Protein AF-A0A7W6WH41-F1 (afdb_monomer)

Solvent-accessible surface area (backbone atoms only — not comparable to full-atom values): 5149 Å² total; per-residue (Å²): 135,81,66,87,85,62,82,72,86,82,82,90,84,88,77,54,72,64,59,52,41,54,36,10,62,72,40,39,61,70,57,38,48,46,72,73,73,53,80,89,87,79,76,94,64,94,71,76,80,66,77,51,41,83,69,54,75,69,56,48,54,53,52,53,53,53,50,52,51,54,54,50,60,61,57,74,73,109

Secondary structure (DSSP, 8-state):
---TT--SPP------HHHHHHHHHTT-HHHHHHHHH---S--SS-PPPPPPPPPPHHHHHHHHHHHHHHHHHHHTT-

Organism: NCBI:txid57676

Radius of gyration: 15.85 Å; Cα contacts (8 Å, |Δi|>4): 33; chains: 1; bounding box: 40×39×35 Å

pLDDT: mean 75.41, std 14.35, range [42.84, 92.62]

Sequence (78 aa):
MRDRGIKTLVNPIIHSRREVGDALHRGQHFFSDIRRDGIVIYEVDNQPLPAPRLLSAEQAGIVATVISMRVFLSRSAF

Nearest PDB structures (foldseek):
  4z17-assembly1_B  TM=2.726E-01  e=9.978E+00  Chloroflexus aurantiacus J-10-fl

Mean predicted aligned error: 10.2 Å

Foldseek 3Di:
DDDPPDPDDDDDDDDDLVVLLVCQQVQPPVSQCCLVPNDDPDDPDPDRRDHGDDDDPVRVVVNVVVVVVVVVVVVVVD

Struct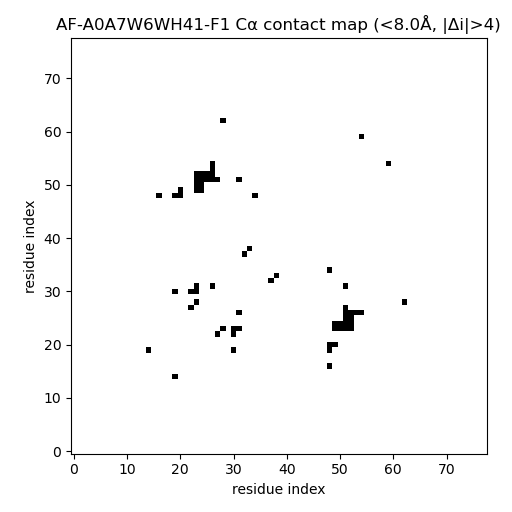ure (mmCIF, N/CA/C/O backbone):
data_AF-A0A7W6WH41-F1
#
_entry.id   AF-A0A7W6WH41-F1
#
loop_
_atom_site.group_PDB
_atom_site.id
_atom_site.type_symbol
_atom_site.label_atom_id
_atom_site.label_alt_id
_atom_site.label_comp_id
_atom_site.label_asym_id
_atom_site.label_entity_id
_atom_site.label_seq_id
_atom_site.pdbx_PDB_ins_code
_atom_site.Cartn_x
_atom_site.Cartn_y
_atom_site.Cartn_z
_atom_site.occupancy
_atom_site.B_iso_or_equiv
_atom_site.auth_seq_id
_atom_site.auth_comp_id
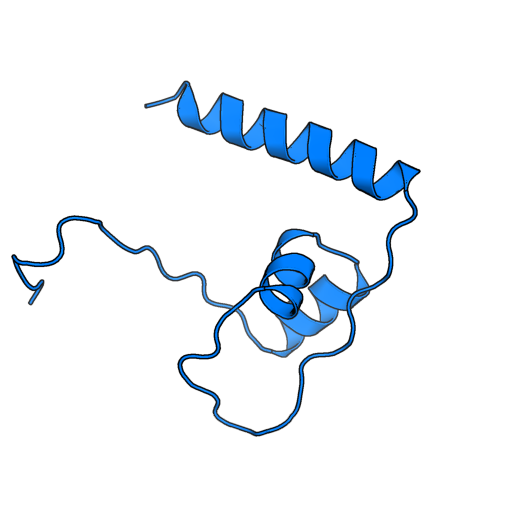_atom_site.auth_asym_id
_atom_site.auth_atom_id
_atom_site.pdbx_PDB_model_num
ATOM 1 N N . MET A 1 1 ? -22.485 6.026 13.585 1.00 52.75 1 MET A N 1
ATOM 2 C CA . MET A 1 1 ? -21.957 6.390 14.921 1.00 52.75 1 MET A CA 1
ATOM 3 C C . MET A 1 1 ? -20.456 6.155 14.920 1.00 52.75 1 MET A C 1
ATOM 5 O O . MET A 1 1 ? -20.043 5.105 14.453 1.00 52.75 1 MET A O 1
ATOM 9 N N . ARG A 1 2 ? -19.649 7.127 15.364 1.00 63.91 2 ARG A N 1
ATOM 10 C CA . ARG A 1 2 ? -18.210 6.929 15.610 1.00 63.91 2 ARG A CA 1
ATOM 11 C C . ARG A 1 2 ? -18.037 6.422 17.040 1.00 63.91 2 ARG A C 1
ATOM 13 O O . ARG A 1 2 ? -18.645 6.993 17.945 1.00 63.91 2 ARG A O 1
ATOM 20 N N . ASP A 1 3 ? -17.240 5.379 17.232 1.00 71.69 3 ASP A N 1
ATOM 21 C CA . ASP A 1 3 ? -16.829 4.962 18.570 1.00 71.69 3 ASP A CA 1
ATOM 22 C C . ASP A 1 3 ? -15.885 6.026 19.152 1.00 71.69 3 ASP A C 1
ATOM 24 O O . ASP A 1 3 ? -14.893 6.400 18.522 1.00 71.69 3 ASP A O 1
ATOM 28 N N . ARG A 1 4 ? -16.209 6.548 20.340 1.00 70.81 4 ARG A N 1
ATOM 29 C CA . ARG A 1 4 ? -15.406 7.572 21.027 1.00 70.81 4 ARG A CA 1
ATOM 30 C C . ARG A 1 4 ? -14.059 7.029 21.526 1.00 70.81 4 ARG A C 1
ATOM 32 O O . ARG A 1 4 ? -13.205 7.831 21.898 1.00 70.81 4 ARG A O 1
ATOM 39 N N . GLY A 1 5 ? -13.854 5.708 21.521 1.00 75.56 5 GLY A N 1
ATOM 40 C CA . GLY A 1 5 ? -12.582 5.071 21.868 1.00 75.56 5 GLY A CA 1
ATOM 41 C C . GLY A 1 5 ? -11.502 5.155 20.782 1.00 75.56 5 GLY A C 1
ATOM 42 O O . GLY A 1 5 ? -10.314 5.111 21.103 1.00 75.56 5 GLY A O 1
ATOM 43 N N . ILE A 1 6 ? -11.873 5.329 19.506 1.00 74.75 6 ILE A N 1
ATOM 44 C CA . ILE A 1 6 ? -10.908 5.413 18.400 1.00 74.75 6 ILE A CA 1
ATOM 45 C C . ILE A 1 6 ? -10.546 6.879 18.149 1.00 74.75 6 ILE A C 1
ATOM 47 O O . ILE A 1 6 ? -11.257 7.617 17.470 1.00 74.75 6 ILE A O 1
ATOM 51 N N . LYS A 1 7 ? -9.418 7.304 18.730 1.00 77.00 7 LYS A N 1
ATOM 52 C CA . LYS A 1 7 ? -8.922 8.690 18.644 1.00 77.00 7 LYS A CA 1
ATOM 53 C C . LYS A 1 7 ? -8.426 9.071 17.248 1.00 77.00 7 LYS A C 1
ATOM 55 O O . LYS A 1 7 ? -8.522 10.235 16.867 1.00 77.00 7 LYS A O 1
ATOM 60 N N . THR A 1 8 ? -7.891 8.111 16.497 1.00 80.31 8 THR A N 1
ATOM 61 C CA . THR A 1 8 ? -7.303 8.361 15.177 1.00 80.31 8 THR A CA 1
ATOM 62 C C . THR A 1 8 ? -8.345 8.154 14.090 1.00 80.31 8 THR A C 1
ATOM 64 O O . THR A 1 8 ? -8.895 7.064 13.941 1.00 80.31 8 THR A O 1
ATOM 67 N N . LEU A 1 9 ? -8.594 9.192 13.293 1.00 78.94 9 LEU A N 1
ATOM 68 C CA . LEU A 1 9 ? -9.425 9.067 12.102 1.00 78.94 9 LEU A CA 1
ATOM 69 C C . LEU A 1 9 ? -8.687 8.236 11.049 1.00 78.94 9 LEU A C 1
ATOM 71 O O . LEU A 1 9 ? -7.566 8.565 10.667 1.00 78.94 9 LEU A O 1
ATOM 75 N N . VAL A 1 10 ? -9.332 7.177 10.568 1.00 80.31 10 VAL A N 1
ATOM 76 C CA . VAL A 1 10 ? -8.842 6.376 9.443 1.00 80.31 10 VAL A CA 1
ATOM 77 C C . VAL A 1 10 ? -9.500 6.857 8.153 1.00 80.31 10 VAL A C 1
ATOM 79 O O . VAL A 1 10 ? -10.711 7.078 8.118 1.00 80.31 10 VAL A O 1
ATOM 82 N N . ASN A 1 11 ? -8.703 7.029 7.099 1.00 82.56 11 ASN A N 1
ATOM 83 C CA . ASN A 1 11 ? -9.203 7.329 5.761 1.00 82.56 11 ASN A CA 1
ATOM 84 C C . ASN A 1 11 ? -9.006 6.094 4.867 1.00 82.56 11 ASN A C 1
ATOM 86 O O . ASN A 1 11 ? -7.855 5.748 4.591 1.00 82.56 11 ASN A O 1
ATOM 90 N N . PRO A 1 12 ? -10.077 5.399 4.447 1.00 82.06 12 PRO A N 1
ATOM 91 C CA . PRO A 1 12 ? -9.938 4.240 3.580 1.00 82.06 12 PRO A CA 1
ATOM 92 C C . PRO A 1 12 ? -9.491 4.661 2.175 1.00 82.06 12 PRO A C 1
ATOM 94 O O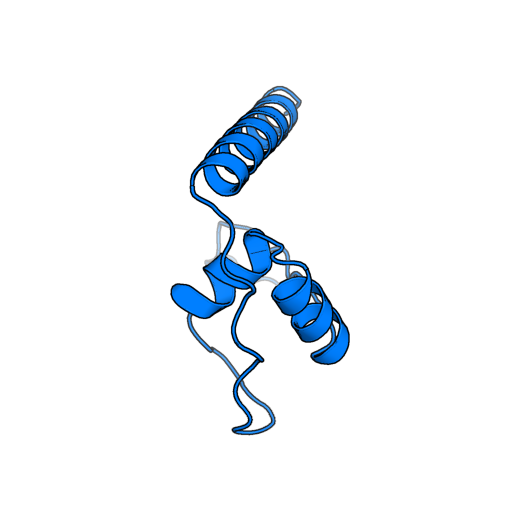 . PRO A 1 12 ? -9.984 5.637 1.613 1.00 82.06 12 PRO A O 1
ATOM 97 N N . ILE A 1 13 ? -8.584 3.880 1.591 1.00 84.56 13 ILE A N 1
ATOM 98 C CA . ILE A 1 13 ? -8.181 3.997 0.187 1.00 84.56 13 ILE A CA 1
ATOM 99 C C . ILE A 1 13 ? -8.845 2.841 -0.563 1.00 84.56 13 ILE A C 1
ATOM 101 O O . ILE A 1 13 ? -8.625 1.680 -0.222 1.00 84.56 13 ILE A O 1
ATOM 105 N N . ILE A 1 14 ? -9.679 3.154 -1.556 1.00 88.31 14 ILE A N 1
ATOM 106 C CA . ILE A 1 14 ? -10.505 2.171 -2.269 1.00 88.31 14 ILE A CA 1
ATOM 107 C C . ILE A 1 14 ? -10.017 2.064 -3.713 1.00 88.31 14 ILE A C 1
ATOM 109 O O . ILE A 1 14 ? -9.981 3.061 -4.429 1.00 88.31 14 ILE A O 1
ATOM 113 N N . HIS A 1 15 ? -9.683 0.846 -4.139 1.00 88.56 15 HIS A N 1
ATOM 114 C CA . HIS A 1 15 ? -9.303 0.519 -5.513 1.00 88.56 15 HIS A CA 1
ATOM 115 C C . HIS A 1 15 ? -9.893 -0.828 -5.922 1.00 88.56 15 HIS A C 1
ATOM 117 O O . HIS A 1 15 ? -10.054 -1.731 -5.100 1.00 88.56 15 HIS A O 1
ATOM 123 N N . SER A 1 16 ? -10.178 -0.983 -7.210 1.00 90.00 16 SER A N 1
ATOM 124 C CA . SER A 1 16 ? -10.512 -2.278 -7.790 1.00 90.00 16 SER A CA 1
ATOM 125 C C . SER A 1 16 ? -9.276 -3.176 -7.889 1.00 90.00 16 SER A C 1
ATOM 127 O O . SER A 1 16 ? -8.142 -2.715 -8.039 1.00 90.00 16 SER A O 1
ATOM 129 N N . ARG A 1 17 ? -9.498 -4.495 -7.905 1.00 88.06 17 ARG A N 1
ATOM 130 C CA . ARG A 1 17 ? -8.427 -5.483 -8.112 1.00 88.06 17 ARG A CA 1
ATOM 131 C C . ARG A 1 17 ? -7.657 -5.247 -9.418 1.00 88.06 17 ARG A C 1
ATOM 133 O O . ARG A 1 17 ? -6.444 -5.441 -9.448 1.00 88.06 17 ARG A O 1
ATOM 140 N N . ARG A 1 18 ? -8.345 -4.816 -10.485 1.00 90.12 18 ARG A N 1
ATOM 141 C CA . ARG A 1 18 ? -7.717 -4.507 -11.781 1.00 90.12 18 ARG A CA 1
ATOM 142 C C . ARG A 1 18 ? -6.757 -3.325 -11.661 1.00 90.12 18 ARG A C 1
ATOM 144 O O . ARG A 1 18 ? -5.613 -3.448 -12.074 1.00 90.12 18 ARG A O 1
ATOM 151 N N . GLU A 1 19 ? -7.186 -2.227 -11.043 1.00 92.00 19 GLU A N 1
ATOM 152 C CA . GLU A 1 19 ? -6.341 -1.037 -10.862 1.00 92.00 19 GLU A CA 1
ATOM 153 C C . GLU A 1 19 ? -5.094 -1.340 -10.028 1.00 92.00 19 GLU A C 1
ATOM 155 O O . GLU A 1 19 ? -3.994 -0.925 -10.396 1.00 92.00 19 GLU A O 1
ATOM 160 N N . VAL A 1 20 ? -5.254 -2.106 -8.942 1.00 90.00 20 VAL A N 1
ATOM 161 C CA . VAL A 1 20 ? -4.131 -2.570 -8.114 1.00 90.00 20 VAL A CA 1
ATOM 162 C C . VAL A 1 20 ? -3.196 -3.455 -8.935 1.00 90.00 20 VAL A C 1
ATOM 164 O O . VAL A 1 20 ? -1.981 -3.273 -8.899 1.00 90.00 20 VAL A O 1
ATOM 167 N N . GLY A 1 21 ? -3.752 -4.381 -9.719 1.00 90.19 21 GLY A N 1
ATOM 168 C CA . GLY A 1 21 ? -2.981 -5.231 -10.619 1.00 90.19 21 GLY A CA 1
ATOM 169 C C . GLY A 1 21 ? -2.151 -4.420 -11.611 1.00 90.19 21 GLY A C 1
ATOM 170 O O . GLY A 1 21 ? -0.945 -4.631 -11.721 1.00 90.19 21 GLY A O 1
ATOM 171 N N . ASP A 1 22 ? -2.753 -3.448 -12.289 1.00 92.62 22 ASP A N 1
ATOM 172 C CA . ASP A 1 22 ? -2.051 -2.593 -13.247 1.00 92.62 22 ASP A CA 1
ATOM 173 C C . ASP A 1 22 ? -0.977 -1.730 -12.566 1.00 92.62 22 ASP A C 1
ATOM 175 O O . ASP A 1 22 ? 0.105 -1.511 -13.115 1.00 92.62 22 ASP A O 1
ATOM 179 N N . ALA A 1 23 ? -1.244 -1.246 -11.350 1.00 88.75 23 ALA A N 1
ATOM 180 C CA . ALA A 1 23 ? -0.279 -0.484 -10.566 1.00 88.75 23 ALA A CA 1
ATOM 181 C C . ALA A 1 23 ? 0.938 -1.332 -10.159 1.00 88.75 23 ALA A C 1
ATOM 183 O O . ALA A 1 23 ? 2.071 -0.854 -10.257 1.00 88.75 23 ALA A O 1
ATOM 184 N N . LEU A 1 24 ? 0.720 -2.597 -9.788 1.00 89.06 24 LEU A N 1
ATOM 185 C CA . LEU A 1 24 ? 1.779 -3.564 -9.488 1.00 89.06 24 LEU A CA 1
ATOM 186 C C . LEU A 1 24 ? 2.634 -3.866 -10.727 1.00 89.06 24 LEU A C 1
ATOM 188 O O . LEU A 1 24 ? 3.862 -3.836 -10.637 1.00 89.06 24 LEU A O 1
ATOM 192 N N . HIS A 1 25 ? 2.021 -4.047 -11.902 1.00 89.12 25 HIS A N 1
ATOM 193 C CA . HIS A 1 25 ? 2.755 -4.223 -13.166 1.00 89.12 25 HIS A CA 1
ATOM 194 C C . HIS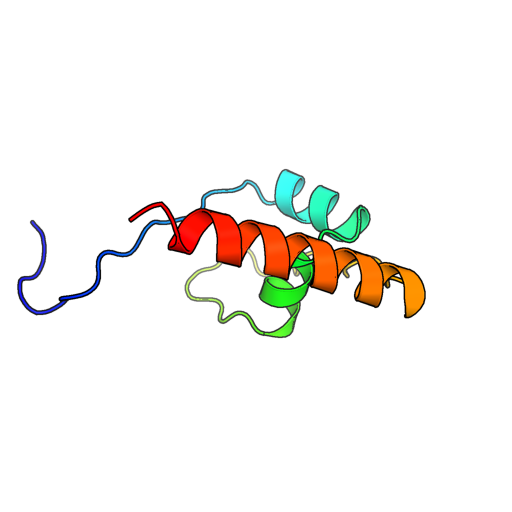 A 1 25 ? 3.577 -2.986 -13.553 1.00 89.12 25 HIS A C 1
ATOM 196 O O . HIS A 1 25 ? 4.667 -3.104 -14.115 1.00 89.12 25 HIS A O 1
ATOM 202 N N . ARG A 1 26 ? 3.088 -1.783 -13.228 1.00 86.75 26 ARG A N 1
ATOM 203 C CA . ARG A 1 26 ? 3.840 -0.530 -13.407 1.00 86.75 26 ARG A CA 1
ATOM 204 C C . ARG A 1 26 ? 4.934 -0.317 -12.357 1.00 86.75 26 ARG A C 1
ATOM 206 O O . ARG A 1 26 ? 5.723 0.609 -12.512 1.00 86.75 26 ARG A O 1
ATOM 213 N N . GLY A 1 27 ? 5.000 -1.149 -11.317 1.00 83.94 27 GLY A N 1
ATOM 214 C CA . GLY A 1 27 ? 5.967 -1.008 -10.228 1.00 83.94 27 GLY A CA 1
ATOM 215 C C . GLY A 1 27 ? 5.664 0.173 -9.306 1.00 83.94 27 GLY A C 1
ATOM 216 O O . GLY A 1 27 ? 6.583 0.773 -8.755 1.00 83.94 27 GLY A O 1
ATOM 217 N N . GLN A 1 28 ? 4.392 0.554 -9.144 1.00 84.69 28 GLN A N 1
ATOM 218 C CA . GLN A 1 28 ? 4.035 1.611 -8.199 1.00 84.69 28 GLN A CA 1
ATOM 219 C C . GLN A 1 28 ? 4.334 1.166 -6.765 1.00 84.69 28 GLN A C 1
ATOM 221 O O . GLN A 1 28 ? 3.677 0.270 -6.235 1.00 84.69 28 GLN A O 1
ATOM 226 N N . HIS A 1 29 ? 5.304 1.838 -6.142 1.00 82.69 29 HIS A N 1
ATOM 227 C CA . HIS A 1 29 ? 5.841 1.503 -4.819 1.00 82.69 29 HIS A CA 1
ATOM 228 C C . HIS A 1 29 ? 4.757 1.271 -3.757 1.00 82.69 29 HIS A C 1
ATOM 230 O O . HIS A 1 29 ? 4.805 0.265 -3.064 1.00 82.69 29 HIS A O 1
ATOM 236 N N . PHE A 1 30 ? 3.742 2.140 -3.689 1.00 84.81 30 PHE A N 1
ATOM 237 C CA . PHE A 1 30 ? 2.703 2.087 -2.663 1.00 84.81 30 PHE A CA 1
ATOM 238 C C . PHE A 1 30 ? 1.986 0.731 -2.640 1.00 84.81 30 PHE A C 1
ATOM 240 O O . PHE A 1 30 ? 1.855 0.105 -1.592 1.00 84.81 30 PHE A O 1
ATOM 247 N N . PHE A 1 31 ? 1.579 0.233 -3.809 1.00 87.12 31 PHE A N 1
ATOM 248 C CA . PHE A 1 31 ? 0.912 -1.064 -3.916 1.00 87.12 31 PHE A CA 1
ATOM 249 C C . PHE A 1 31 ? 1.887 -2.232 -3.759 1.00 87.12 31 PHE A C 1
ATOM 251 O O . PHE A 1 31 ? 1.507 -3.271 -3.221 1.00 87.12 31 PHE A O 1
ATOM 258 N N . SER A 1 32 ? 3.142 -2.067 -4.188 1.00 87.56 32 SER A N 1
ATOM 259 C CA . SER A 1 32 ? 4.195 -3.062 -3.965 1.00 87.56 32 SER A CA 1
ATOM 260 C C . SER A 1 32 ? 4.469 -3.283 -2.474 1.00 87.56 32 SER A C 1
ATOM 262 O O . SER A 1 32 ? 4.574 -4.431 -2.048 1.00 87.56 32 SER A O 1
ATOM 264 N N . ASP A 1 33 ? 4.532 -2.211 -1.681 1.00 86.44 33 ASP A N 1
ATOM 265 C CA . ASP A 1 33 ? 4.749 -2.279 -0.234 1.00 86.44 33 ASP A CA 1
ATOM 266 C C . ASP A 1 33 ? 3.531 -2.875 0.481 1.00 86.44 33 ASP A C 1
ATOM 268 O O . ASP A 1 33 ? 3.692 -3.758 1.316 1.00 86.44 33 ASP A O 1
ATOM 272 N N . ILE A 1 34 ? 2.306 -2.502 0.089 1.00 86.62 34 ILE A N 1
ATOM 273 C CA . ILE A 1 34 ? 1.084 -3.132 0.624 1.00 86.62 34 ILE A CA 1
ATOM 274 C C . ILE A 1 34 ? 1.059 -4.633 0.334 1.00 86.62 34 ILE A C 1
ATOM 276 O O . ILE A 1 34 ? 0.684 -5.417 1.197 1.00 86.62 34 ILE A O 1
ATOM 280 N N . ARG A 1 35 ? 1.460 -5.066 -0.863 1.00 87.00 35 ARG A N 1
ATOM 281 C CA . ARG A 1 35 ? 1.514 -6.497 -1.186 1.00 87.00 35 ARG A CA 1
ATOM 282 C C . ARG A 1 35 ? 2.568 -7.235 -0.349 1.00 87.00 35 ARG A C 1
ATOM 284 O O . ARG A 1 35 ? 2.367 -8.402 -0.031 1.00 87.00 35 ARG A O 1
ATOM 291 N N . ARG A 1 36 ? 3.704 -6.592 -0.060 1.00 85.88 36 ARG A N 1
ATOM 292 C CA . ARG A 1 36 ? 4.818 -7.200 0.682 1.00 85.88 36 ARG A CA 1
ATOM 293 C C . ARG A 1 36 ? 4.544 -7.256 2.187 1.00 85.88 36 ARG A C 1
ATOM 295 O O . ARG A 1 36 ? 4.754 -8.302 2.789 1.00 85.88 36 ARG A O 1
ATOM 302 N N . ASP A 1 37 ? 4.077 -6.148 2.758 1.00 87.25 37 ASP A N 1
ATOM 303 C CA . ASP A 1 37 ? 4.030 -5.919 4.208 1.00 87.25 37 ASP A CA 1
ATOM 304 C C . ASP A 1 37 ? 2.594 -5.761 4.750 1.00 87.25 37 ASP A C 1
ATOM 306 O O . ASP A 1 37 ? 2.387 -5.640 5.958 1.00 87.25 37 ASP A O 1
ATOM 310 N N . GLY A 1 38 ? 1.588 -5.708 3.873 1.00 86.44 38 GLY A N 1
ATOM 311 C CA . GLY A 1 38 ? 0.194 -5.493 4.253 1.00 86.44 38 GLY A CA 1
ATOM 312 C C . GLY A 1 38 ? -0.444 -6.698 4.941 1.00 86.44 38 GLY A C 1
ATOM 313 O O . GLY A 1 38 ? -0.105 -7.852 4.687 1.00 86.44 38 GLY A O 1
ATOM 314 N N . ILE A 1 39 ? -1.425 -6.412 5.799 1.00 87.56 39 ILE A N 1
ATOM 315 C CA . ILE A 1 39 ? -2.238 -7.419 6.489 1.00 87.56 39 ILE A CA 1
ATOM 316 C C . ILE A 1 39 ? -3.607 -7.475 5.818 1.00 87.56 39 ILE A C 1
ATOM 318 O O . ILE A 1 39 ? -4.310 -6.465 5.730 1.00 87.56 39 ILE A O 1
ATOM 322 N N . VAL A 1 40 ? -3.998 -8.666 5.371 1.00 85.50 40 VAL A N 1
ATOM 323 C CA . VAL A 1 40 ? -5.331 -8.910 4.819 1.00 85.50 40 VAL A CA 1
ATOM 324 C C . VAL A 1 40 ? -6.344 -8.963 5.957 1.00 85.50 40 VAL A C 1
ATOM 326 O O . VAL A 1 40 ? -6.241 -9.789 6.861 1.00 85.50 40 VAL A O 1
ATOM 329 N N . ILE A 1 41 ? -7.334 -8.074 5.903 1.00 85.81 41 ILE A N 1
ATOM 330 C CA . ILE A 1 41 ? -8.431 -8.020 6.881 1.00 85.81 41 ILE A CA 1
ATOM 331 C C . ILE A 1 41 ? -9.682 -8.717 6.324 1.00 85.81 41 ILE A C 1
ATOM 333 O O . ILE A 1 41 ? -10.479 -9.263 7.083 1.00 85.81 41 ILE A O 1
ATOM 337 N N . TYR A 1 42 ? -9.858 -8.706 5.000 1.00 83.81 42 TYR A N 1
ATOM 338 C CA . TYR A 1 42 ? -10.983 -9.329 4.310 1.00 83.81 42 TYR A CA 1
ATOM 339 C C . TYR A 1 42 ? -10.645 -9.580 2.834 1.00 83.81 42 TYR A C 1
ATOM 341 O O . TYR A 1 42 ? -10.102 -8.693 2.175 1.00 83.81 42 TYR A O 1
ATOM 349 N N . GLU A 1 43 ? -11.016 -10.750 2.313 1.00 81.56 43 GLU A N 1
ATOM 350 C CA . GLU A 1 43 ? -10.869 -11.136 0.906 1.00 81.56 43 GLU A CA 1
ATOM 351 C C . GLU A 1 43 ? -12.148 -11.820 0.408 1.00 81.56 43 GLU A C 1
ATOM 353 O O . GLU A 1 43 ? -12.765 -12.613 1.119 1.00 81.56 43 GLU A O 1
ATOM 358 N N . VAL A 1 44 ? -12.563 -11.479 -0.817 1.00 79.75 44 VAL A N 1
AT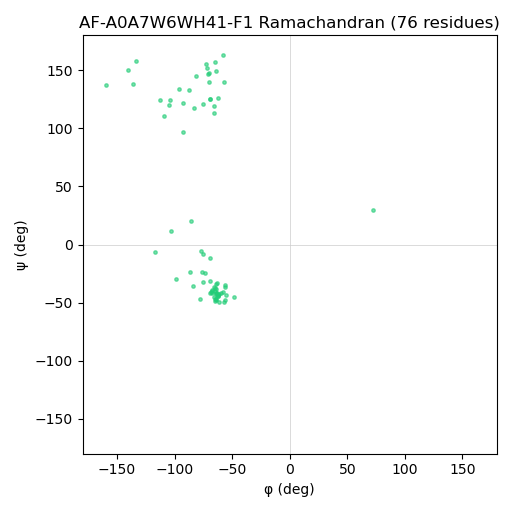OM 359 C CA . VAL A 1 44 ? -13.746 -12.074 -1.467 1.00 79.75 44 VAL A CA 1
ATOM 360 C C . VAL A 1 44 ? -13.389 -13.398 -2.143 1.00 79.75 44 VAL A C 1
ATOM 362 O O . VAL A 1 44 ? -14.196 -14.324 -2.155 1.00 79.75 44 VAL A O 1
ATOM 365 N N . ASP A 1 45 ? -12.183 -13.488 -2.703 1.00 83.06 45 ASP A N 1
ATOM 366 C CA . ASP A 1 45 ? -11.644 -14.683 -3.340 1.00 83.06 45 ASP A CA 1
ATOM 367 C C . ASP A 1 45 ? -10.206 -14.943 -2.871 1.00 83.06 45 ASP A C 1
ATOM 369 O O . ASP A 1 45 ? -9.513 -14.035 -2.422 1.00 83.06 45 ASP A O 1
ATOM 373 N N . ASN A 1 46 ? -9.753 -16.194 -2.988 1.00 80.56 46 ASN A N 1
ATOM 374 C CA . ASN A 1 46 ? -8.393 -16.602 -2.617 1.00 80.56 46 ASN A CA 1
ATOM 375 C C . ASN A 1 46 ? -7.382 -16.386 -3.763 1.00 80.56 46 ASN A C 1
ATOM 377 O O . ASN A 1 46 ? -6.354 -17.065 -3.813 1.00 80.56 46 ASN A O 1
ATOM 381 N N . GLN A 1 47 ? -7.676 -15.523 -4.747 1.00 83.81 47 GLN A N 1
ATOM 382 C CA . GLN A 1 47 ? -6.745 -15.283 -5.849 1.00 83.81 47 GLN A CA 1
ATOM 383 C C . GLN A 1 47 ? -5.702 -14.247 -5.423 1.00 83.81 47 GLN A C 1
ATOM 385 O O . GLN A 1 47 ? -6.042 -13.077 -5.222 1.00 83.81 47 GLN A O 1
ATOM 390 N N . PRO A 1 48 ? -4.405 -14.595 -5.371 1.00 83.00 48 PRO A N 1
ATOM 391 C CA . PRO A 1 48 ? -3.388 -13.629 -4.985 1.00 83.00 48 PRO A CA 1
ATOM 392 C C . PRO A 1 48 ? -3.319 -12.489 -6.008 1.00 83.00 48 PRO A C 1
ATOM 394 O O . PRO A 1 48 ? -3.580 -12.677 -7.201 1.00 83.00 48 PRO A O 1
ATOM 397 N N . LEU A 1 49 ? -2.958 -11.283 -5.567 1.00 85.19 49 LEU A N 1
ATOM 398 C CA . LEU A 1 49 ? -2.620 -10.185 -6.482 1.00 85.19 49 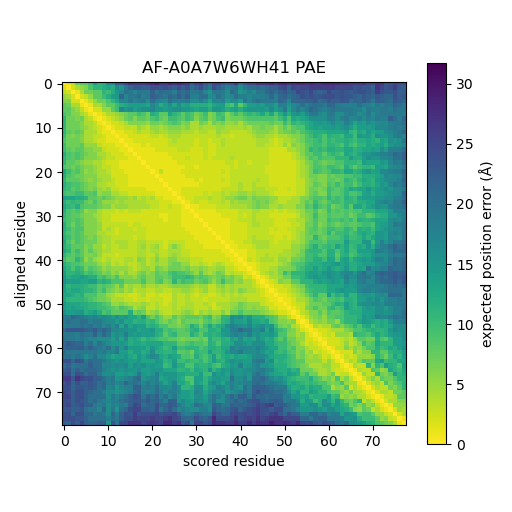LEU A CA 1
ATOM 399 C C . LEU A 1 49 ? -1.449 -10.608 -7.413 1.00 85.19 49 LEU A C 1
ATOM 401 O O . LEU A 1 49 ? -0.701 -11.537 -7.075 1.00 85.19 49 LEU A O 1
ATOM 405 N N . PRO A 1 50 ? -1.194 -9.924 -8.539 1.00 86.75 50 PRO A N 1
ATOM 406 C CA . PRO A 1 50 ? -0.007 -10.177 -9.365 1.00 86.75 50 PRO A CA 1
ATOM 407 C C . PRO A 1 50 ? 1.286 -9.692 -8.693 1.00 86.75 50 PRO A C 1
ATOM 409 O O . PRO A 1 50 ? 1.280 -8.692 -7.976 1.00 86.75 50 PRO A O 1
ATOM 412 N N . ALA A 1 51 ? 2.408 -10.381 -8.921 1.00 84.12 51 ALA A N 1
ATOM 413 C CA . ALA A 1 51 ? 3.707 -9.948 -8.400 1.00 84.12 51 ALA A CA 1
ATOM 414 C C . ALA A 1 51 ? 4.042 -8.516 -8.873 1.00 84.12 51 ALA A C 1
ATOM 416 O O . ALA A 1 51 ? 3.757 -8.176 -10.024 1.00 84.12 51 ALA A O 1
ATOM 417 N N . PRO A 1 52 ? 4.626 -7.666 -8.010 1.00 83.25 52 PRO A N 1
ATOM 418 C CA . PRO A 1 52 ? 5.001 -6.323 -8.402 1.00 83.25 52 PRO A CA 1
ATOM 419 C C . PRO A 1 52 ? 6.177 -6.401 -9.370 1.00 83.25 52 PRO A C 1
ATOM 421 O O . PRO A 1 52 ? 7.047 -7.269 -9.250 1.00 83.25 52 PRO A O 1
ATOM 424 N N . ARG A 1 53 ? 6.243 -5.458 -10.309 1.00 84.31 53 ARG A N 1
ATOM 425 C CA . ARG A 1 53 ? 7.439 -5.284 -11.128 1.00 84.31 53 ARG A CA 1
ATOM 426 C C . ARG A 1 53 ? 8.616 -4.912 -10.227 1.00 84.31 53 ARG A C 1
ATOM 428 O O . ARG A 1 53 ? 8.549 -3.933 -9.487 1.00 84.31 53 ARG A O 1
ATOM 435 N N . LEU A 1 54 ? 9.699 -5.678 -10.333 1.00 73.81 54 LEU A N 1
ATOM 436 C CA . LEU A 1 54 ? 10.966 -5.361 -9.686 1.00 73.81 54 LEU A CA 1
ATOM 437 C C . LEU A 1 54 ? 11.529 -4.076 -10.307 1.00 73.81 54 LEU A C 1
ATOM 439 O O . LEU A 1 54 ? 11.762 -4.013 -11.516 1.00 73.81 54 LEU A O 1
ATOM 443 N N . LEU A 1 55 ? 11.706 -3.046 -9.481 1.00 69.38 55 LEU A N 1
ATOM 444 C CA . LEU A 1 55 ? 12.427 -1.833 -9.859 1.00 69.38 55 LEU A CA 1
ATOM 445 C C . LEU A 1 55 ? 13.933 -2.088 -9.727 1.00 69.38 55 LEU A C 1
ATOM 447 O O . LEU A 1 55 ? 14.360 -2.807 -8.821 1.00 69.38 55 LEU A O 1
ATOM 451 N N . SER A 1 56 ? 14.747 -1.497 -10.604 1.00 72.31 56 SER A N 1
ATOM 452 C CA . SER A 1 56 ? 16.200 -1.485 -10.396 1.00 72.31 56 SER A CA 1
ATOM 453 C C . SER A 1 56 ? 16.554 -0.672 -9.140 1.00 72.31 56 SER A C 1
ATOM 455 O O . SER A 1 56 ? 15.788 0.197 -8.717 1.00 72.31 56 SER A O 1
ATOM 457 N N . ALA A 1 57 ? 17.724 -0.918 -8.540 1.00 68.56 57 ALA A N 1
ATOM 458 C CA . ALA A 1 57 ? 18.175 -0.180 -7.352 1.00 68.56 57 ALA A CA 1
ATOM 459 C C . ALA A 1 57 ? 18.207 1.348 -7.577 1.00 68.56 57 ALA A C 1
ATOM 461 O O . ALA A 1 57 ? 17.853 2.121 -6.689 1.00 68.56 57 ALA A O 1
ATOM 462 N N . GLU A 1 58 ? 18.551 1.778 -8.793 1.00 70.50 58 GLU A N 1
ATOM 463 C CA . GLU A 1 58 ? 18.519 3.180 -9.222 1.00 70.50 58 GLU A CA 1
ATOM 464 C C . GLU A 1 58 ? 17.089 3.748 -9.230 1.00 70.50 58 GLU A C 1
ATOM 466 O O . GLU A 1 58 ? 16.826 4.808 -8.659 1.00 70.50 58 GLU A O 1
ATOM 471 N N . GLN A 1 59 ? 16.136 3.010 -9.807 1.00 65.75 59 GLN A N 1
ATOM 472 C CA . GLN A 1 59 ? 14.726 3.405 -9.849 1.00 65.75 59 GLN A CA 1
ATOM 473 C C . GLN A 1 59 ? 14.113 3.475 -8.446 1.00 65.75 59 GLN A C 1
ATOM 475 O O . GLN A 1 59 ? 13.337 4.388 -8.159 1.00 65.75 59 GLN A O 1
ATOM 480 N N . ALA A 1 60 ? 14.487 2.554 -7.555 1.00 64.62 60 ALA A N 1
ATOM 481 C CA . ALA A 1 60 ? 14.046 2.566 -6.164 1.00 64.62 60 ALA A CA 1
ATOM 482 C C . ALA A 1 60 ? 14.553 3.808 -5.406 1.00 64.62 60 ALA A C 1
ATOM 484 O O . ALA A 1 60 ? 13.779 4.441 -4.686 1.00 64.62 60 ALA A O 1
ATOM 485 N N . GLY A 1 61 ? 15.815 4.207 -5.613 1.00 66.06 61 GLY A N 1
ATOM 486 C CA . GLY A 1 61 ? 16.395 5.406 -4.994 1.00 66.06 61 GLY A CA 1
ATOM 487 C C . GLY A 1 61 ? 15.714 6.710 -5.429 1.00 66.06 61 GLY A C 1
ATOM 488 O O . GLY A 1 61 ? 15.414 7.573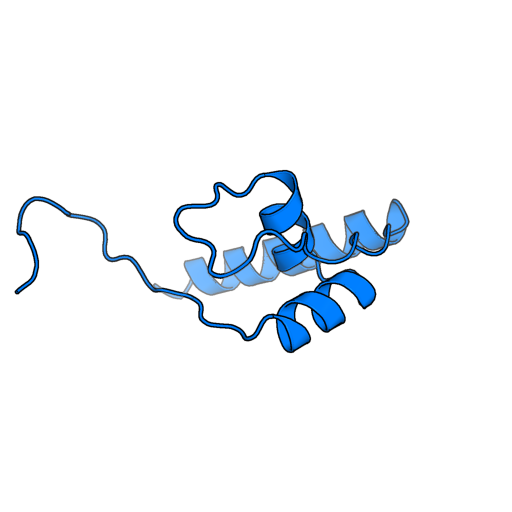 -4.597 1.00 66.06 61 GLY A O 1
ATOM 489 N N . ILE A 1 62 ? 15.400 6.838 -6.722 1.00 69.81 62 ILE A N 1
ATOM 490 C CA . ILE A 1 62 ? 14.684 8.003 -7.267 1.00 69.81 62 ILE A CA 1
ATOM 491 C C . ILE A 1 62 ? 13.273 8.095 -6.675 1.00 69.81 62 ILE A C 1
ATOM 493 O O . ILE A 1 62 ? 12.863 9.151 -6.190 1.00 69.81 62 ILE A O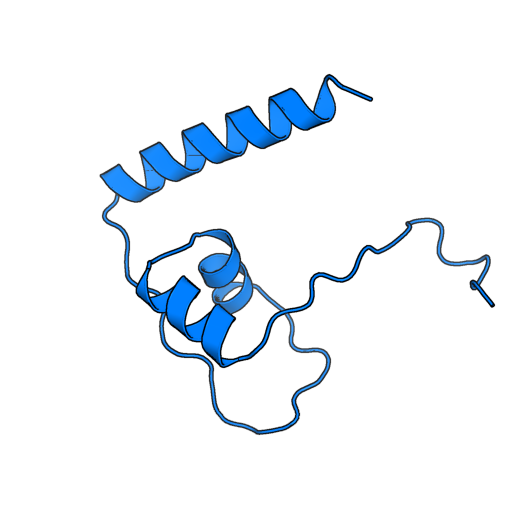 1
ATOM 497 N N . VAL A 1 63 ? 12.536 6.981 -6.667 1.00 61.31 63 VAL A N 1
ATOM 498 C CA . VAL A 1 63 ? 11.165 6.929 -6.144 1.00 61.31 63 VAL A CA 1
ATOM 499 C C . VAL A 1 63 ? 11.130 7.267 -4.649 1.00 61.31 63 VAL A C 1
ATOM 501 O O . VAL A 1 63 ? 10.315 8.097 -4.241 1.00 61.31 63 VAL A O 1
ATOM 504 N N . ALA A 1 64 ? 12.055 6.722 -3.849 1.00 62.03 64 ALA A N 1
ATOM 505 C CA . ALA A 1 64 ? 12.174 7.032 -2.422 1.00 62.03 64 ALA A CA 1
ATOM 506 C C . ALA A 1 64 ? 12.402 8.533 -2.160 1.00 62.03 64 ALA A C 1
ATOM 508 O O . ALA A 1 64 ? 11.774 9.117 -1.273 1.00 62.03 64 ALA A O 1
ATOM 509 N N . THR A 1 65 ? 13.241 9.179 -2.973 1.00 63.78 65 THR A N 1
ATOM 510 C CA . THR A 1 65 ? 13.538 10.616 -2.859 1.00 63.78 65 THR A CA 1
ATOM 511 C C . THR A 1 65 ? 12.300 11.469 -3.159 1.00 63.78 65 THR A C 1
ATOM 513 O O . THR A 1 65 ? 11.967 12.383 -2.403 1.00 63.78 65 THR A O 1
ATOM 516 N N . VAL A 1 66 ? 11.562 11.136 -4.223 1.00 62.81 66 VAL A N 1
ATOM 517 C CA . VAL A 1 66 ? 10.358 11.875 -4.640 1.00 62.81 66 VAL A CA 1
ATOM 518 C C . VAL A 1 66 ? 9.216 11.733 -3.628 1.00 62.81 66 VAL A C 1
ATOM 520 O O . VAL A 1 66 ? 8.548 12.722 -3.314 1.00 62.81 66 VAL A O 1
ATOM 523 N N . ILE A 1 67 ? 8.993 10.534 -3.082 1.00 60.06 67 ILE A N 1
ATOM 524 C CA . ILE A 1 67 ? 7.964 10.313 -2.051 1.00 60.06 67 ILE A CA 1
ATOM 525 C C . ILE A 1 67 ? 8.316 11.070 -0.777 1.00 60.06 67 ILE A C 1
ATOM 527 O O . ILE A 1 67 ? 7.454 11.761 -0.236 1.00 60.06 67 ILE A O 1
ATOM 531 N N . SER A 1 68 ? 9.571 10.977 -0.324 1.00 56.66 68 SER A N 1
ATOM 532 C CA . SER A 1 68 ? 10.040 11.677 0.875 1.00 56.66 68 SER A CA 1
ATOM 533 C C . SER A 1 68 ? 9.787 13.185 0.765 1.00 56.66 68 SER A C 1
ATOM 535 O O . SER A 1 68 ? 9.219 13.793 1.672 1.00 56.66 68 SER A O 1
ATOM 537 N N . MET A 1 69 ? 10.067 13.773 -0.404 1.00 47.94 69 MET A N 1
ATOM 538 C CA . MET A 1 69 ? 9.811 15.192 -0.658 1.00 47.94 69 MET A CA 1
ATOM 539 C C . MET A 1 69 ? 8.311 15.531 -0.687 1.00 47.94 69 MET A C 1
ATOM 541 O O . MET A 1 69 ? 7.896 16.542 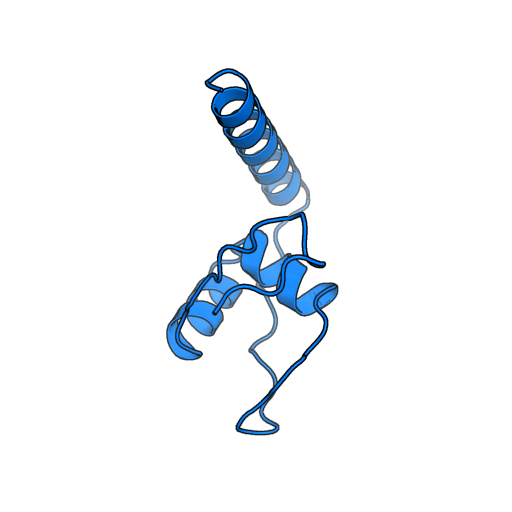-0.123 1.00 47.94 69 MET A O 1
ATOM 545 N N . ARG A 1 70 ? 7.470 14.675 -1.284 1.00 51.03 70 ARG A N 1
ATOM 546 C CA . ARG A 1 70 ? 6.010 14.877 -1.330 1.00 51.03 70 ARG A CA 1
ATOM 547 C C . ARG A 1 70 ? 5.360 14.759 0.054 1.00 51.03 70 ARG A C 1
ATOM 549 O O . ARG A 1 70 ? 4.465 15.540 0.369 1.00 51.03 70 ARG A O 1
ATOM 556 N N . VAL A 1 71 ? 5.818 13.823 0.887 1.00 52.00 71 VAL A N 1
ATOM 557 C CA . VAL A 1 71 ? 5.359 13.669 2.278 1.00 52.00 71 VAL A CA 1
ATOM 558 C C . VAL A 1 71 ? 5.820 14.847 3.137 1.00 52.00 71 VAL A C 1
ATOM 560 O O . VAL A 1 71 ? 5.028 15.363 3.924 1.00 52.00 71 VAL A O 1
ATOM 563 N N . PHE A 1 72 ? 7.059 15.315 2.960 1.00 46.91 72 PHE A N 1
ATOM 564 C CA . PHE A 1 72 ? 7.581 16.485 3.670 1.00 46.91 72 PHE A CA 1
ATOM 565 C C . PHE A 1 72 ? 6.780 17.753 3.339 1.00 46.91 72 PHE A C 1
ATOM 567 O O . PHE A 1 72 ? 6.269 18.406 4.246 1.00 46.91 72 PHE A O 1
ATOM 574 N N . LEU A 1 73 ? 6.553 18.036 2.051 1.00 49.00 73 LEU A N 1
ATOM 575 C CA . LEU A 1 73 ? 5.762 19.192 1.609 1.00 49.00 73 LEU A CA 1
ATOM 576 C C . LEU A 1 73 ? 4.298 19.128 2.074 1.00 49.00 73 LEU A C 1
ATOM 578 O O . LEU A 1 73 ? 3.713 20.159 2.393 1.00 49.00 73 LEU A O 1
ATOM 582 N N . SER A 1 74 ? 3.707 17.932 2.170 1.00 43.62 74 SER A N 1
ATOM 583 C CA . SER A 1 74 ? 2.344 17.765 2.693 1.00 43.62 74 SER A CA 1
ATOM 584 C C . SER A 1 74 ? 2.247 17.951 4.211 1.00 43.62 74 SER A C 1
ATOM 586 O O . SER A 1 74 ? 1.162 18.255 4.703 1.00 43.62 74 SER A O 1
ATOM 588 N N . ARG A 1 75 ? 3.340 17.748 4.958 1.00 45.47 75 ARG A N 1
ATOM 589 C CA . ARG A 1 75 ? 3.394 17.944 6.417 1.00 45.47 75 ARG A CA 1
ATOM 590 C C . ARG A 1 75 ? 3.713 19.380 6.822 1.00 45.47 75 ARG A C 1
ATOM 592 O O . ARG A 1 75 ? 3.340 19.768 7.916 1.00 45.47 75 ARG A O 1
ATOM 599 N N . SER A 1 76 ? 4.358 20.166 5.960 1.00 45.03 76 SER A N 1
ATOM 600 C CA . SER A 1 76 ? 4.582 21.604 6.185 1.00 45.03 76 SER A CA 1
ATOM 601 C C . SER A 1 76 ? 3.342 22.474 5.929 1.00 45.03 76 SER A C 1
ATOM 603 O O . SER A 1 76 ? 3.396 23.678 6.153 1.00 45.03 76 SER A O 1
ATOM 605 N N . ALA A 1 77 ? 2.248 21.886 5.431 1.00 42.84 77 ALA A N 1
ATOM 606 C CA . ALA A 1 77 ? 1.014 22.587 5.073 1.00 42.84 77 ALA A CA 1
ATOM 607 C C . ALA A 1 77 ? -0.129 22.424 6.102 1.00 42.84 77 ALA A C 1
ATOM 609 O O . ALA A 1 77 ? -1.263 22.789 5.795 1.00 42.84 77 ALA A O 1
ATOM 610 N N . PHE A 1 78 ? 0.157 21.884 7.294 1.00 43.12 78 PHE A N 1
ATOM 611 C CA . PHE A 1 78 ? -0.771 21.772 8.427 1.00 43.12 78 PHE A CA 1
ATOM 612 C C . PHE A 1 78 ? -0.130 22.272 9.720 1.00 43.12 78 PHE A C 1
ATOM 614 O O . PHE A 1 78 ? 1.074 21.995 9.918 1.00 43.12 78 PHE A O 1
#